Protein AF-A0A353DJT5-F1 (afdb_monomer)

Secondary structure (DSSP, 8-state):
------PPPP-SS-SS--HHHHHHHT--TTS--TT--SS-SS--HHHHHHHT--TT-TT-S--EEEEEEETTEEEEEEE--TT-EEEEEEESSSS--EEEEEEEEE-SSSEEEEEEEPPSS--EEEEEE--

pLDDT: mean 92.94, std 9.86, range [50.09, 98.31]

Solvent-accessible surface area (backbone atoms only — not comparable to full-atom values): 7870 Å² total; per-residue (Å²): 134,86,78,82,71,79,74,74,84,57,44,78,58,70,58,81,44,42,41,67,53,28,62,74,68,70,52,62,74,60,55,79,52,37,84,41,48,82,46,69,66,84,54,28,40,39,60,27,52,68,60,65,39,39,64,76,38,65,81,46,53,84,44,79,74,47,77,48,79,56,98,64,29,32,38,42,30,28,42,46,45,62,78,42,38,38,31,39,30,38,20,76,74,88,73,63,71,43,76,44,88,92,44,64,48,70,34,84,45,58,60,53,71,50,78,44,74,53,69,96,60,81,70,47,78,48,78,44,64,48,132

Mean predicted aligned error: 4.95 Å

Radius of gyration: 17.28 Å; Cα contacts (8 Å, |Δi|>4): 231; chains: 1; bounding box: 44×49×40 Å

Foldseek 3Di:
DDPPPVPDADQQQPLQAGPVLCVVQVHDGNDNQQQDQQCPLPHGPNRCSQQSFHSNDSLGDWDFPDWDADPQKIKTKIFHDAQWKKFKWKDQPVPDIDTDPPGMDHDHDGMDIDIDGHDPHDMDMDMGTDD

Structure (mmCIF, N/CA/C/O backbone):
data_AF-A0A353DJT5-F1
#
_entry.id   AF-A0A353DJT5-F1
#
loop_
_atom_site.group_PDB
_atom_site.id
_atom_site.type_symbol
_atom_site.label_atom_id
_atom_site.label_alt_id
_atom_site.label_comp_id
_atom_site.label_asym_id
_atom_site.label_entity_id
_atom_site.label_seq_id
_atom_site.pdbx_PDB_ins_code
_atom_site.Cartn_x
_atom_site.Cartn_y
_atom_site.Cartn_z
_atom_site.occupancy
_atom_site.B_iso_or_equiv
_atom_site.auth_seq_id
_atom_site.auth_comp_id
_atom_site.auth_asym_id
_atom_site.auth_atom_id
_atom_site.pdbx_PDB_model_num
ATOM 1 N N . VAL A 1 1 ? 17.229 -37.211 -7.345 1.00 50.94 1 VAL A N 1
ATOM 2 C CA . VAL A 1 1 ? 16.491 -36.253 -6.497 1.00 50.94 1 VAL A CA 1
ATOM 3 C C . VAL A 1 1 ? 16.573 -34.923 -7.215 1.00 50.94 1 VAL A C 1
ATOM 5 O O . VAL A 1 1 ? 17.669 -34.398 -7.318 1.00 50.94 1 VAL A O 1
ATOM 8 N N . VAL A 1 2 ? 15.489 -34.471 -7.848 1.00 50.09 2 VAL A N 1
ATOM 9 C CA . VAL A 1 2 ? 15.441 -33.122 -8.429 1.00 50.09 2 VAL A CA 1
ATOM 10 C C . VAL A 1 2 ? 15.030 -32.217 -7.282 1.00 50.09 2 VAL A C 1
ATOM 12 O O . VAL A 1 2 ? 13.895 -32.298 -6.820 1.00 50.09 2 VAL A O 1
ATOM 15 N N . VAL A 1 3 ? 15.983 -31.464 -6.746 1.00 53.44 3 VAL A N 1
ATOM 16 C CA . VAL A 1 3 ? 15.672 -30.381 -5.818 1.00 53.44 3 VAL A CA 1
ATOM 17 C C . VAL A 1 3 ? 15.137 -29.261 -6.702 1.00 53.44 3 VAL A C 1
ATOM 19 O O . VAL A 1 3 ? 15.867 -28.737 -7.538 1.00 53.44 3 VAL A O 1
ATOM 22 N N . LEU A 1 4 ? 13.839 -28.978 -6.609 1.00 54.28 4 LEU A N 1
ATOM 23 C CA . LEU A 1 4 ? 13.279 -27.743 -7.147 1.00 54.28 4 LEU A CA 1
ATOM 24 C C . LEU A 1 4 ? 13.705 -26.642 -6.178 1.00 54.28 4 LEU A C 1
ATOM 26 O O . LEU A 1 4 ? 12.968 -26.295 -5.259 1.00 54.28 4 LEU A O 1
ATOM 30 N N . GLU A 1 5 ? 14.943 -26.179 -6.315 1.00 53.78 5 GLU A N 1
ATOM 31 C CA . GLU A 1 5 ? 15.338 -24.916 -5.711 1.00 53.78 5 GLU A CA 1
ATOM 32 C C . GLU A 1 5 ? 14.541 -23.856 -6.469 1.00 53.78 5 GLU A C 1
ATOM 34 O O . GLU A 1 5 ? 14.709 -23.675 -7.673 1.00 53.78 5 GLU A O 1
ATOM 39 N N . SER A 1 6 ? 13.555 -23.263 -5.798 1.00 61.28 6 SER A N 1
ATOM 40 C CA . SER A 1 6 ? 12.919 -22.047 -6.287 1.00 61.28 6 SER A CA 1
ATOM 41 C C . SER A 1 6 ? 14.030 -21.012 -6.388 1.00 61.28 6 SER A C 1
ATOM 43 O O . SER A 1 6 ? 14.441 -20.485 -5.357 1.00 61.28 6 SER A O 1
ATOM 45 N N . GLU A 1 7 ? 14.553 -20.779 -7.593 1.00 69.94 7 GLU A N 1
ATOM 46 C CA . GLU A 1 7 ? 15.463 -19.666 -7.866 1.00 69.94 7 GLU A CA 1
ATOM 47 C C . GLU A 1 7 ? 14.861 -18.414 -7.218 1.00 69.94 7 GLU A C 1
ATOM 49 O O . GLU A 1 7 ? 13.656 -18.157 -7.363 1.00 69.94 7 GLU A O 1
ATOM 54 N N . ALA A 1 8 ? 15.660 -17.691 -6.433 1.00 73.88 8 ALA A N 1
ATOM 55 C CA . ALA A 1 8 ? 15.202 -16.430 -5.876 1.00 73.88 8 ALA A 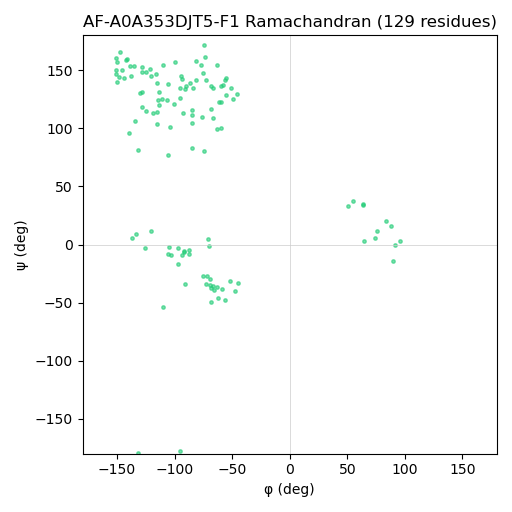CA 1
ATOM 56 C C . ALA A 1 8 ? 14.763 -15.522 -7.040 1.00 73.88 8 ALA A C 1
ATOM 58 O O . ALA A 1 8 ? 15.397 -15.554 -8.101 1.00 73.88 8 ALA A O 1
ATOM 59 N N . PRO A 1 9 ? 13.675 -14.748 -6.890 1.00 85.69 9 PRO A N 1
ATOM 60 C CA . PRO A 1 9 ? 13.304 -13.771 -7.901 1.00 85.69 9 PRO A CA 1
ATOM 61 C C . PRO A 1 9 ? 14.506 -12.881 -8.238 1.00 85.69 9 PRO A C 1
ATOM 63 O O . PRO A 1 9 ? 15.230 -12.464 -7.337 1.00 85.69 9 PRO A O 1
ATOM 66 N N . ALA A 1 10 ? 14.738 -12.649 -9.529 1.00 94.62 10 ALA A N 1
ATOM 67 C CA . ALA A 1 10 ? 15.878 -11.862 -9.984 1.00 94.62 10 ALA A CA 1
ATOM 68 C C . ALA A 1 10 ? 15.717 -10.384 -9.596 1.00 94.62 10 ALA A C 1
ATOM 70 O O . ALA A 1 10 ? 14.633 -9.822 -9.760 1.00 94.62 10 ALA A O 1
ATOM 71 N N . ASP A 1 11 ? 16.814 -9.814 -9.114 1.00 96.25 11 ASP A N 1
ATOM 72 C CA . ASP A 1 11 ? 17.038 -8.406 -8.782 1.00 96.25 11 ASP A CA 1
ATOM 73 C C . ASP A 1 11 ? 18.466 -8.099 -9.275 1.00 96.25 11 ASP A C 1
ATOM 75 O O . ASP A 1 11 ? 19.461 -8.531 -8.684 1.00 96.25 11 ASP A O 1
ATOM 79 N N . SER A 1 12 ? 18.565 -7.539 -10.481 1.00 96.50 12 SER A N 1
ATOM 80 C CA . SER A 1 12 ? 19.814 -7.476 -11.248 1.00 96.50 12 SER A CA 1
ATOM 81 C C . SER A 1 12 ? 20.803 -6.426 -10.737 1.00 96.50 12 SER A C 1
ATOM 83 O O . SER A 1 12 ? 22.014 -6.591 -10.924 1.00 96.50 12 SER A O 1
ATOM 85 N N . ASP A 1 13 ? 20.322 -5.359 -10.107 1.00 96.25 13 ASP A N 1
ATOM 86 C CA . ASP A 1 13 ? 21.128 -4.281 -9.521 1.00 96.25 13 ASP A CA 1
ATOM 87 C C . ASP A 1 13 ? 21.182 -4.325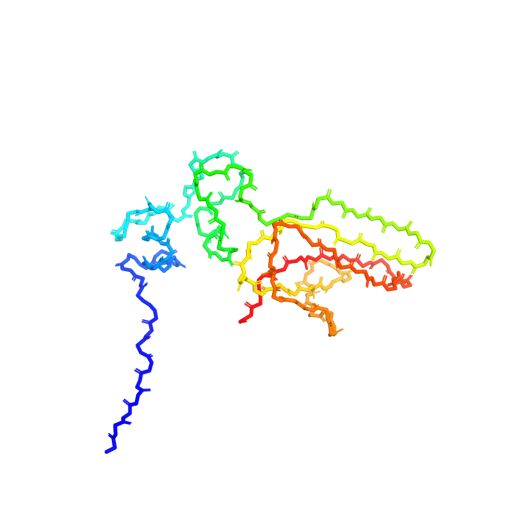 -7.988 1.00 96.25 13 ASP A C 1
ATOM 89 O O . ASP A 1 13 ? 22.072 -3.699 -7.407 1.00 96.25 13 ASP A O 1
ATOM 93 N N . ASN A 1 14 ? 20.390 -5.184 -7.342 1.00 96.38 14 ASN A N 1
ATOM 94 C CA . ASN A 1 14 ? 20.283 -5.330 -5.889 1.00 96.38 14 ASN A CA 1
ATOM 95 C C . ASN A 1 14 ? 19.739 -4.072 -5.205 1.00 96.38 14 ASN A C 1
ATOM 97 O O . ASN A 1 14 ? 20.169 -3.744 -4.091 1.00 96.38 14 ASN A O 1
ATOM 101 N N . ASP A 1 15 ? 18.822 -3.363 -5.864 1.00 95.94 15 ASP A N 1
ATOM 102 C CA . ASP A 1 15 ? 18.174 -2.174 -5.310 1.00 95.94 15 ASP A CA 1
ATOM 103 C C . ASP A 1 15 ? 16.911 -2.498 -4.481 1.00 95.94 15 ASP A C 1
ATOM 105 O O . ASP A 1 15 ? 16.345 -1.634 -3.800 1.00 95.94 15 ASP A O 1
ATOM 109 N N . GLY A 1 16 ? 16.522 -3.778 -4.450 1.00 94.75 16 GLY A N 1
ATOM 110 C CA . GLY A 1 16 ? 15.371 -4.285 -3.714 1.00 94.75 16 GLY A CA 1
ATOM 111 C C . GLY A 1 16 ? 14.077 -4.320 -4.526 1.00 94.75 16 GLY A C 1
ATOM 112 O O . GLY A 1 16 ? 13.052 -4.760 -3.988 1.00 94.75 16 GLY A O 1
ATOM 113 N N . MET A 1 17 ? 14.103 -3.897 -5.790 1.00 96.44 17 MET A N 1
ATOM 114 C CA . MET A 1 17 ? 13.043 -4.123 -6.762 1.00 96.44 17 MET A CA 1
ATOM 115 C C . MET A 1 17 ? 13.329 -5.388 -7.571 1.00 96.44 17 MET A C 1
ATOM 117 O O . MET A 1 17 ? 14.454 -5.718 -7.917 1.00 96.44 17 MET A O 1
ATOM 121 N N . LEU A 1 18 ? 12.281 -6.145 -7.891 1.00 96.19 18 LEU A N 1
ATOM 122 C CA . LEU A 1 18 ? 12.443 -7.329 -8.732 1.00 96.19 18 LEU A CA 1
ATOM 123 C C . LEU A 1 18 ? 12.498 -6.930 -10.205 1.00 96.19 18 LEU A C 1
ATOM 125 O O . LEU A 1 18 ? 11.619 -6.192 -10.658 1.00 96.19 18 LEU A O 1
ATOM 129 N N . ASP A 1 19 ? 13.350 -7.584 -10.999 1.00 97.00 19 ASP A N 1
ATOM 130 C CA . ASP A 1 19 ? 13.400 -7.403 -12.458 1.00 97.00 19 ASP A CA 1
ATOM 131 C C . ASP A 1 19 ? 12.011 -7.559 -13.111 1.00 97.00 19 ASP A C 1
ATOM 133 O O . ASP A 1 19 ? 11.711 -7.021 -14.180 1.00 97.00 19 ASP A O 1
ATOM 137 N N . SER A 1 20 ? 11.153 -8.405 -12.523 1.00 95.62 20 SER A N 1
ATOM 138 C CA . SER A 1 20 ? 9.785 -8.611 -12.997 1.00 95.62 20 SER A CA 1
ATOM 139 C C . SER A 1 20 ? 8.893 -7.392 -12.799 1.00 95.62 20 SER A C 1
ATOM 141 O O . SER A 1 20 ? 8.048 -7.145 -13.655 1.00 95.62 20 SER A O 1
ATOM 143 N N . TYR A 1 21 ? 9.059 -6.670 -11.690 1.00 96.19 21 TYR A N 1
ATOM 144 C CA . TYR A 1 21 ? 8.357 -5.416 -11.438 1.00 96.19 21 TYR A CA 1
ATOM 145 C C . TYR A 1 21 ? 8.855 -4.350 -12.411 1.00 96.19 21 TYR A C 1
ATOM 147 O O . TYR A 1 21 ? 8.052 -3.783 -13.149 1.00 96.19 21 TYR A O 1
ATOM 155 N N . GLU A 1 22 ? 10.174 -4.189 -12.524 1.00 98.00 22 GLU A N 1
ATOM 156 C CA . GLU A 1 22 ? 10.770 -3.207 -13.427 1.00 98.00 22 GLU A CA 1
ATOM 157 C C . GLU A 1 22 ? 10.303 -3.404 -14.875 1.00 98.00 22 GLU A C 1
ATOM 159 O O . GLU A 1 22 ? 9.811 -2.475 -15.516 1.00 98.00 22 GLU A O 1
ATOM 164 N N . ARG A 1 23 ? 10.334 -4.648 -15.375 1.00 97.06 23 ARG A N 1
ATOM 165 C CA . ARG A 1 23 ? 9.822 -4.986 -16.715 1.00 97.06 23 ARG A CA 1
ATOM 166 C C . ARG A 1 23 ? 8.323 -4.752 -16.871 1.00 97.06 23 ARG A C 1
ATOM 168 O O . ARG A 1 23 ? 7.891 -4.390 -17.964 1.00 97.06 23 ARG A O 1
ATOM 175 N N . ALA A 1 24 ? 7.530 -5.017 -15.834 1.00 96.06 24 ALA A N 1
ATOM 176 C CA . ALA A 1 24 ? 6.080 -4.844 -15.887 1.00 96.06 24 ALA A CA 1
ATOM 177 C C . ALA A 1 24 ? 5.682 -3.363 -15.953 1.00 96.06 24 ALA A C 1
ATOM 179 O O . ALA A 1 24 ? 4.723 -3.026 -16.646 1.00 96.06 24 ALA A O 1
ATOM 180 N N . PHE A 1 25 ? 6.440 -2.499 -15.277 1.00 96.81 25 PHE A N 1
ATOM 181 C CA . PHE A 1 25 ? 6.139 -1.076 -15.140 1.00 96.81 25 PHE A CA 1
ATOM 182 C C . PHE A 1 25 ? 7.006 -0.154 -16.006 1.00 96.81 25 PHE A C 1
ATOM 184 O O . PHE A 1 25 ? 6.752 1.046 -16.070 1.00 96.81 25 PHE A O 1
ATOM 191 N N . GLY A 1 26 ? 7.964 -0.709 -16.752 1.00 96.38 26 GLY A N 1
ATOM 192 C CA . GLY A 1 26 ? 8.775 0.032 -17.718 1.00 96.38 26 GLY A CA 1
ATOM 193 C C . GLY A 1 26 ? 9.986 0.751 -17.118 1.00 96.38 26 GLY A C 1
ATOM 194 O O . GLY A 1 26 ? 10.500 1.668 -17.759 1.00 96.38 26 GLY A O 1
ATOM 195 N N . LEU A 1 27 ? 10.437 0.338 -15.930 1.00 97.25 27 LEU A N 1
ATOM 196 C CA . LEU A 1 27 ? 11.742 0.716 -15.377 1.00 97.25 27 LEU A CA 1
ATOM 197 C C . LEU A 1 27 ? 12.870 -0.050 -16.093 1.00 97.25 27 LEU A C 1
ATOM 199 O O . LEU A 1 27 ? 12.624 -0.932 -16.928 1.00 97.25 27 LEU A O 1
ATOM 203 N N . ILE A 1 28 ? 14.119 0.325 -15.817 1.00 96.31 28 ILE A N 1
ATOM 204 C CA . ILE A 1 28 ? 15.290 -0.212 -16.514 1.00 96.31 28 ILE A CA 1
ATOM 205 C C . ILE A 1 28 ? 16.014 -1.219 -15.622 1.00 96.31 28 ILE A C 1
ATOM 207 O O . ILE A 1 28 ? 16.862 -0.826 -14.836 1.00 96.31 28 ILE A O 1
ATOM 211 N N . VAL A 1 29 ? 15.788 -2.508 -15.892 1.00 97.00 29 VAL A N 1
ATOM 212 C CA . VAL A 1 29 ? 16.489 -3.608 -15.209 1.00 97.00 29 VAL A CA 1
ATOM 213 C C . VAL A 1 29 ? 18.002 -3.400 -15.180 1.00 97.00 29 VAL A C 1
ATOM 215 O O . VAL A 1 29 ? 18.639 -3.288 -16.239 1.00 97.00 29 VAL A O 1
ATOM 218 N N . GLY A 1 30 ? 18.579 -3.446 -13.978 1.00 96.38 30 GLY A N 1
ATOM 219 C CA . GLY A 1 30 ? 20.018 -3.330 -13.749 1.00 96.38 30 GLY A CA 1
ATOM 220 C C . GLY A 1 30 ? 20.509 -1.887 -13.584 1.00 96.38 30 GLY A C 1
ATOM 221 O O . GLY A 1 30 ? 21.714 -1.639 -13.721 1.00 96.38 30 GLY A O 1
ATOM 222 N N . ILE A 1 31 ? 19.601 -0.944 -13.338 1.00 97.56 31 ILE A N 1
ATOM 223 C CA . ILE A 1 31 ? 19.882 0.431 -12.943 1.00 97.56 31 ILE A CA 1
ATOM 224 C C . ILE A 1 31 ? 19.137 0.711 -11.637 1.00 97.56 31 ILE A C 1
ATOM 226 O O . ILE A 1 31 ? 17.922 0.840 -11.650 1.00 97.56 31 ILE A O 1
ATOM 230 N N . ASP A 1 32 ? 19.891 0.950 -10.560 1.00 97.81 32 ASP A N 1
ATOM 231 C CA . ASP A 1 32 ? 19.321 1.396 -9.284 1.00 97.81 32 ASP A CA 1
ATOM 232 C C . ASP A 1 32 ? 18.657 2.773 -9.447 1.00 97.81 32 ASP A C 1
ATOM 234 O O . ASP A 1 32 ? 19.317 3.824 -9.469 1.00 97.81 32 ASP A O 1
ATOM 238 N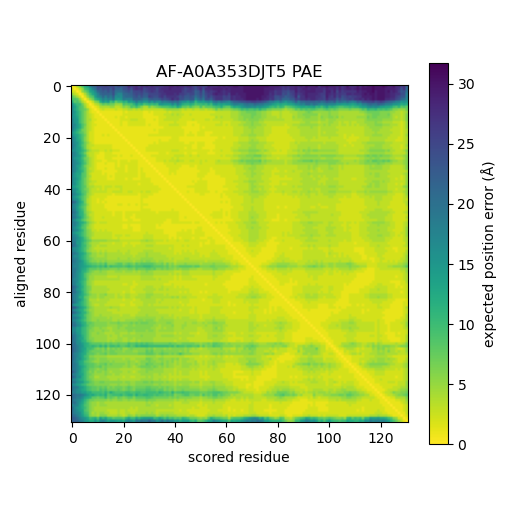 N . ASP A 1 33 ? 17.336 2.739 -9.592 1.00 97.31 33 ASP A N 1
ATOM 239 C CA . ASP A 1 33 ? 16.445 3.891 -9.588 1.00 97.31 33 ASP A CA 1
ATOM 240 C C . ASP A 1 33 ? 15.395 3.813 -8.462 1.00 97.31 33 ASP A C 1
ATOM 242 O O . ASP A 1 33 ? 14.511 4.667 -8.371 1.00 97.31 33 ASP A O 1
ATOM 246 N N . SER A 1 34 ? 15.575 2.872 -7.527 1.00 98.06 34 SER A N 1
ATOM 247 C CA . SER A 1 34 ? 14.745 2.596 -6.344 1.00 98.06 34 SER A CA 1
ATOM 248 C C . SER A 1 34 ? 14.314 3.831 -5.533 1.00 98.06 34 SER A C 1
ATOM 250 O O . SER A 1 34 ? 13.222 3.862 -4.946 1.00 98.06 34 SER A O 1
ATOM 252 N N . ALA A 1 35 ? 15.171 4.856 -5.482 1.00 98.25 35 ALA A N 1
ATOM 253 C CA . ALA A 1 35 ? 14.972 6.092 -4.728 1.00 98.25 35 ALA A CA 1
ATOM 254 C C . ALA A 1 35 ? 14.306 7.227 -5.528 1.00 98.25 35 ALA A C 1
ATOM 256 O O . ALA A 1 35 ? 14.047 8.292 -4.958 1.00 98.25 35 ALA A O 1
ATOM 257 N N . LEU A 1 36 ? 14.074 7.049 -6.831 1.00 98.31 36 LEU A N 1
ATOM 258 C CA . LEU A 1 36 ? 13.392 8.039 -7.661 1.00 98.31 36 LEU A CA 1
ATOM 259 C C . LEU A 1 36 ? 11.879 8.009 -7.424 1.00 98.31 36 LEU A C 1
ATOM 261 O O . LEU A 1 36 ? 11.330 6.991 -7.024 1.00 98.31 36 LEU A O 1
ATOM 265 N N . ASP A 1 37 ? 11.242 9.147 -7.691 1.00 98.31 37 ASP A N 1
ATOM 266 C CA . ASP A 1 37 ? 9.788 9.366 -7.697 1.00 98.31 37 ASP A CA 1
ATOM 267 C C . ASP A 1 37 ? 9.459 10.109 -9.013 1.00 98.31 37 ASP A C 1
ATOM 269 O O . ASP A 1 37 ? 9.489 11.350 -9.061 1.00 98.31 37 ASP A O 1
ATOM 273 N N . PRO A 1 38 ? 9.337 9.384 -10.145 1.00 98.19 38 PRO A N 1
ATOM 274 C CA . PRO A 1 38 ? 9.199 10.001 -11.462 1.00 98.19 38 PRO A CA 1
ATOM 275 C C . PRO A 1 38 ? 7.862 10.722 -11.673 1.00 98.19 38 PRO A C 1
ATOM 277 O O . PRO A 1 38 ? 7.815 11.688 -12.443 1.00 98.19 38 PRO A O 1
ATOM 280 N N . ASP A 1 39 ? 6.791 10.272 -11.018 1.00 98.31 39 ASP A N 1
ATOM 281 C CA . ASP A 1 39 ? 5.446 10.836 -11.153 1.00 98.31 39 ASP A CA 1
ATOM 282 C C . ASP A 1 39 ? 5.058 11.841 -10.055 1.00 98.31 39 ASP A C 1
ATOM 284 O O . ASP A 1 39 ? 4.037 12.529 -10.182 1.00 98.31 39 ASP A O 1
ATOM 288 N N . GLN A 1 40 ? 5.941 12.038 -9.073 1.00 97.88 40 GLN A N 1
ATOM 289 C CA . GLN A 1 40 ? 5.862 13.039 -8.010 1.00 97.88 40 GLN A CA 1
ATOM 290 C C . GLN A 1 40 ? 4.660 12.839 -7.089 1.00 97.88 40 GLN A C 1
ATOM 292 O O . GLN A 1 40 ? 4.062 13.810 -6.601 1.00 97.88 40 GLN A O 1
ATOM 297 N N . ASP A 1 41 ? 4.282 11.586 -6.859 1.00 96.88 41 ASP A N 1
ATOM 298 C CA . ASP A 1 41 ? 3.157 11.236 -6.006 1.00 96.88 41 ASP A CA 1
ATOM 299 C C . ASP A 1 41 ? 3.540 11.091 -4.519 1.00 96.88 41 ASP A C 1
ATOM 301 O O . ASP A 1 41 ? 2.647 11.041 -3.656 1.00 96.88 41 ASP A O 1
ATOM 305 N N . GLY A 1 42 ? 4.848 11.129 -4.230 1.00 96.19 42 GLY A N 1
ATOM 306 C CA . GLY A 1 42 ? 5.448 11.016 -2.907 1.00 96.19 42 GLY A CA 1
ATOM 307 C C . GLY A 1 42 ? 5.906 9.605 -2.530 1.00 96.19 42 GLY A C 1
ATOM 308 O O . GLY A 1 42 ? 6.368 9.431 -1.396 1.00 96.19 42 GLY A O 1
ATOM 309 N N . HIS A 1 43 ? 5.781 8.624 -3.424 1.00 96.94 43 HIS A N 1
ATOM 310 C CA . HIS A 1 43 ? 6.314 7.276 -3.277 1.00 96.94 43 HIS A CA 1
ATOM 311 C C . HIS A 1 43 ? 7.539 7.077 -4.170 1.00 96.94 43 HIS A C 1
ATOM 313 O O . HIS A 1 43 ? 7.581 7.527 -5.306 1.00 96.94 43 HIS A O 1
ATOM 319 N N . SER A 1 44 ? 8.566 6.409 -3.643 1.00 98.00 44 SER A N 1
ATOM 320 C CA . SER A 1 44 ? 9.700 6.009 -4.479 1.00 98.00 44 SER A CA 1
ATOM 321 C C . SER A 1 44 ? 9.393 4.725 -5.250 1.00 98.00 44 SER A C 1
ATOM 323 O O . SER A 1 44 ? 8.616 3.899 -4.759 1.00 98.00 44 SER A O 1
ATOM 325 N N . ASN A 1 45 ? 10.100 4.485 -6.359 1.00 98.19 45 ASN A N 1
ATOM 326 C CA . ASN A 1 45 ? 9.993 3.256 -7.156 1.00 98.19 45 ASN A CA 1
ATOM 327 C C . ASN A 1 45 ? 10.037 1.987 -6.279 1.00 98.19 45 ASN A C 1
ATOM 329 O O . ASN A 1 45 ? 9.251 1.057 -6.469 1.00 98.19 45 ASN A O 1
ATOM 333 N N . LEU A 1 46 ? 10.899 1.968 -5.252 1.00 97.50 46 LEU A N 1
ATOM 334 C CA . LEU A 1 46 ? 10.985 0.867 -4.289 1.00 97.50 46 LEU A CA 1
ATOM 335 C C . LEU A 1 46 ? 9.698 0.668 -3.480 1.00 97.50 46 LEU A C 1
ATOM 337 O O . LEU A 1 46 ? 9.238 -0.461 -3.314 1.00 97.50 46 LEU A O 1
ATOM 341 N N . GLN A 1 47 ? 9.109 1.746 -2.964 1.00 96.44 47 GLN A N 1
ATOM 342 C CA . GLN A 1 47 ? 7.868 1.668 -2.190 1.00 96.44 47 GLN A CA 1
ATOM 343 C C . GLN A 1 47 ? 6.704 1.202 -3.061 1.00 96.44 47 GLN A C 1
ATOM 345 O O . GLN A 1 47 ? 5.878 0.400 -2.618 1.00 96.44 47 GLN A O 1
ATOM 350 N N . GLU A 1 48 ? 6.666 1.670 -4.302 1.00 97.38 48 GLU A N 1
ATOM 351 C CA . GLU A 1 48 ? 5.687 1.239 -5.286 1.00 97.38 48 GLU A CA 1
ATOM 352 C C . GLU A 1 48 ? 5.868 -0.228 -5.676 1.00 97.38 48 GLU A C 1
ATOM 354 O O . GLU A 1 48 ? 4.878 -0.953 -5.791 1.00 97.38 48 GLU A O 1
ATOM 359 N N . SER A 1 49 ? 7.112 -0.717 -5.751 1.00 96.38 49 SER A N 1
ATOM 360 C CA . SER A 1 49 ? 7.403 -2.132 -6.015 1.00 96.38 49 SER A CA 1
ATOM 361 C C . SER A 1 49 ? 6.793 -3.063 -4.966 1.00 96.38 49 SER A C 1
ATOM 363 O O . SER A 1 49 ? 6.232 -4.108 -5.303 1.00 96.38 49 SER A O 1
ATOM 365 N N . TRP A 1 50 ? 6.797 -2.651 -3.694 1.00 94.12 50 TRP A N 1
ATOM 366 C CA . TRP A 1 50 ? 6.182 -3.409 -2.601 1.00 94.12 50 TRP A CA 1
ATOM 367 C C . TRP A 1 50 ? 4.652 -3.385 -2.644 1.00 94.12 50 TRP A C 1
ATOM 369 O O . TRP A 1 50 ? 4.005 -4.305 -2.134 1.00 94.12 50 TRP A O 1
ATOM 379 N N . ALA A 1 51 ? 4.071 -2.336 -3.229 1.00 94.38 51 ALA A N 1
ATOM 380 C CA . ALA A 1 51 ? 2.631 -2.170 -3.401 1.00 94.38 51 ALA A CA 1
ATOM 381 C C . ALA A 1 51 ? 2.112 -2.683 -4.759 1.00 94.38 51 ALA A C 1
ATOM 383 O O . ALA A 1 51 ? 0.896 -2.780 -4.945 1.00 94.38 51 ALA A O 1
ATOM 384 N N . TYR A 1 52 ? 3.027 -3.028 -5.673 1.00 95.31 52 TYR A N 1
ATOM 385 C CA . TYR A 1 52 ? 2.777 -3.320 -7.084 1.00 95.31 52 TYR A CA 1
ATOM 386 C C . TYR A 1 52 ? 2.035 -2.182 -7.805 1.00 95.31 52 TY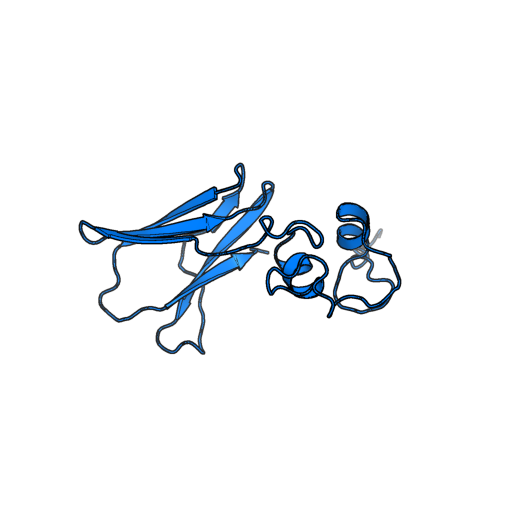R A C 1
ATOM 388 O O . TYR A 1 52 ? 1.136 -2.422 -8.615 1.00 95.31 52 TYR A O 1
ATOM 396 N N . THR A 1 53 ? 2.376 -0.942 -7.453 1.00 96.75 53 THR A N 1
ATOM 397 C CA . THR A 1 53 ? 1.814 0.277 -8.044 1.00 96.75 53 THR A CA 1
ATOM 398 C C . THR A 1 53 ? 2.705 0.807 -9.172 1.00 96.75 53 THR A C 1
ATOM 400 O O . THR A 1 53 ? 3.620 0.108 -9.590 1.00 96.75 53 THR A O 1
ATOM 403 N N . GLY A 1 54 ? 2.352 1.941 -9.786 1.00 96.88 54 GLY A N 1
ATOM 404 C CA . GLY A 1 54 ? 2.900 2.320 -11.088 1.00 96.88 54 GLY A CA 1
ATOM 405 C C . GLY A 1 54 ? 3.758 3.583 -11.033 1.00 96.88 54 GLY A C 1
ATOM 406 O O . GLY A 1 54 ? 3.146 4.640 -10.964 1.00 96.88 54 GLY A O 1
ATOM 407 N N . PRO A 1 55 ? 5.083 3.509 -11.283 1.00 97.88 55 PRO A N 1
ATOM 408 C CA . PRO A 1 55 ? 6.065 4.583 -11.043 1.00 97.88 55 PRO A CA 1
ATOM 409 C C . PRO A 1 55 ? 5.973 5.790 -11.978 1.00 97.88 55 PRO A C 1
ATOM 411 O O . PRO A 1 55 ? 6.826 6.677 -11.993 1.00 97.88 55 PRO A O 1
ATOM 414 N N . PHE A 1 56 ? 4.959 5.798 -12.837 1.00 98.00 56 PHE A N 1
ATOM 415 C CA . PHE A 1 56 ? 4.723 6.817 -13.849 1.00 98.00 56 PHE A CA 1
ATOM 416 C C . PHE A 1 56 ? 3.253 7.280 -13.866 1.00 98.00 56 PHE A C 1
ATOM 418 O O . PHE A 1 56 ? 2.848 7.970 -14.807 1.00 98.00 56 PHE A O 1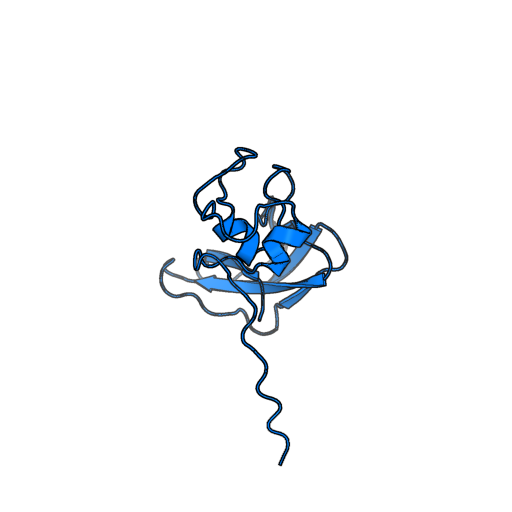
ATOM 425 N N . ASP A 1 57 ? 2.436 6.879 -12.884 1.00 97.38 57 ASP A N 1
ATOM 426 C CA . ASP A 1 57 ? 1.034 7.285 -12.747 1.00 97.38 57 ASP A CA 1
ATOM 427 C C . ASP A 1 57 ? 0.719 7.674 -11.293 1.00 97.38 57 ASP A C 1
ATOM 429 O O . ASP A 1 57 ? 0.447 6.794 -10.475 1.00 97.38 57 ASP A O 1
ATOM 433 N N . PRO A 1 58 ? 0.553 8.977 -10.989 1.00 96.38 58 PRO A N 1
ATOM 434 C CA . PRO A 1 58 ? 0.393 9.457 -9.614 1.00 96.38 58 PRO A CA 1
ATOM 435 C C . PRO A 1 58 ? -0.951 9.073 -8.963 1.00 96.38 58 PRO A C 1
ATOM 437 O O . PRO A 1 58 ? -1.254 9.450 -7.821 1.00 96.38 58 PRO A O 1
ATOM 440 N N . ASN A 1 59 ? -1.830 8.387 -9.704 1.00 94.62 59 ASN A N 1
ATOM 441 C CA . ASN A 1 59 ? -3.060 7.794 -9.181 1.00 94.62 59 ASN A CA 1
ATOM 442 C C . ASN A 1 59 ? -2.904 6.305 -8.848 1.00 94.62 59 ASN A C 1
ATOM 444 O O . ASN A 1 59 ? -3.737 5.758 -8.119 1.00 94.62 59 ASN A O 1
ATOM 448 N N . SER A 1 60 ? -1.859 5.658 -9.358 1.00 95.25 60 SER A N 1
ATOM 449 C CA . SER A 1 60 ? -1.493 4.284 -9.053 1.00 95.25 60 SER A CA 1
ATOM 450 C C . SER A 1 60 ? -0.662 4.276 -7.776 1.00 95.25 60 SER A C 1
ATOM 452 O O . SER A 1 60 ? 0.556 4.265 -7.818 1.00 95.25 60 SER A O 1
ATOM 454 N N . ARG A 1 61 ? -1.328 4.295 -6.618 1.00 94.38 61 ARG A N 1
ATOM 455 C CA . ARG A 1 61 ? -0.668 4.254 -5.302 1.00 94.38 61 ARG A CA 1
ATOM 456 C C . ARG A 1 61 ? -1.538 3.597 -4.256 1.00 94.38 61 ARG A C 1
ATOM 458 O O . ARG A 1 61 ? -2.760 3.714 -4.327 1.00 94.38 61 ARG A O 1
ATOM 465 N N . LEU A 1 62 ? -0.938 2.953 -3.257 1.00 95.44 62 LEU A N 1
ATOM 466 C CA . LEU A 1 62 ? -1.661 2.373 -2.124 1.00 95.44 62 LEU A CA 1
ATOM 467 C C . LEU A 1 62 ? -1.903 3.438 -1.052 1.00 95.44 62 LEU A C 1
ATOM 469 O O . LEU A 1 62 ? -0.977 3.878 -0.373 1.00 95.44 62 LEU A O 1
ATOM 473 N N . ARG A 1 63 ? -3.162 3.833 -0.856 1.00 95.06 63 ARG A N 1
ATOM 474 C CA . ARG A 1 63 ? -3.522 4.867 0.114 1.00 95.06 63 ARG A CA 1
ATOM 475 C C . ARG A 1 63 ? -4.919 4.647 0.681 1.00 95.06 63 ARG A C 1
ATOM 477 O O . ARG A 1 63 ? -5.856 4.374 -0.061 1.00 95.06 63 ARG A O 1
ATOM 484 N N . ILE A 1 64 ? -5.066 4.879 1.987 1.00 95.94 64 ILE A N 1
ATOM 485 C CA . ILE A 1 64 ? -6.379 5.056 2.622 1.00 95.94 64 ILE A CA 1
ATOM 486 C C . ILE A 1 64 ? -6.977 6.380 2.131 1.00 95.94 64 ILE A C 1
ATOM 488 O O . ILE A 1 64 ? -6.411 7.456 2.352 1.00 95.94 64 ILE A O 1
ATOM 492 N N . THR A 1 65 ? -8.100 6.292 1.428 1.00 96.75 65 THR A N 1
ATOM 493 C CA . THR A 1 65 ? -8.795 7.424 0.811 1.00 96.75 65 THR A CA 1
ATOM 494 C C . THR A 1 65 ? -9.840 8.030 1.730 1.00 96.75 65 THR A C 1
ATOM 496 O O . THR A 1 65 ? -10.018 9.246 1.709 1.00 96.75 65 THR A O 1
ATOM 499 N N . GLU A 1 66 ? -10.493 7.212 2.554 1.00 97.44 66 GLU A N 1
ATOM 500 C CA . GLU A 1 66 ? -11.526 7.663 3.483 1.00 97.44 66 GLU A CA 1
ATOM 501 C C . GLU A 1 66 ? -11.576 6.764 4.724 1.00 97.44 66 GLU A C 1
ATOM 503 O O . GLU A 1 66 ? -11.298 5.566 4.659 1.00 97.44 66 GLU A O 1
ATOM 508 N N . ILE A 1 67 ? -11.896 7.370 5.870 1.00 95.38 67 ILE A N 1
ATOM 509 C CA . ILE A 1 67 ? -12.213 6.654 7.106 1.00 95.38 67 ILE A CA 1
ATOM 510 C C . ILE A 1 67 ? -13.543 7.189 7.614 1.00 95.38 67 ILE A C 1
ATOM 512 O O . ILE A 1 67 ? -13.643 8.367 7.970 1.00 95.38 67 ILE A O 1
ATOM 516 N N . THR A 1 68 ? -14.551 6.330 7.698 1.00 96.50 68 THR A N 1
ATOM 517 C CA . THR A 1 68 ? -15.865 6.693 8.230 1.00 96.50 68 THR A CA 1
ATOM 518 C C . THR A 1 68 ? -16.137 5.919 9.510 1.00 96.50 68 THR A C 1
ATOM 520 O O . THR A 1 68 ? -15.840 4.734 9.615 1.00 96.50 68 THR A O 1
ATOM 523 N N . ILE A 1 69 ? -16.713 6.588 10.511 1.00 95.38 69 ILE A N 1
ATOM 524 C CA . ILE A 1 69 ? -17.164 5.939 11.744 1.00 95.38 69 ILE A CA 1
ATOM 525 C C . ILE A 1 69 ? -18.667 6.141 11.862 1.00 95.38 69 ILE A C 1
ATOM 527 O O . ILE A 1 69 ? -19.135 7.265 12.050 1.00 95.38 69 ILE A O 1
ATOM 531 N N . SER A 1 70 ? -19.432 5.057 11.770 1.00 96.00 70 SER A N 1
ATOM 532 C CA . SER A 1 70 ? -20.892 5.109 11.854 1.00 96.00 70 SER A CA 1
ATOM 533 C C . SER A 1 70 ? -21.454 3.836 12.484 1.00 96.00 70 SER A C 1
ATOM 535 O O . SER A 1 70 ? -20.909 2.756 12.301 1.00 96.00 70 SER A O 1
ATOM 537 N N . ASN A 1 71 ? -22.523 3.950 13.280 1.00 94.56 71 ASN A N 1
ATOM 538 C CA . ASN A 1 71 ? -23.206 2.804 13.907 1.00 94.56 71 ASN A CA 1
ATOM 539 C C . ASN A 1 71 ? -22.284 1.815 14.658 1.00 94.56 71 ASN A C 1
ATOM 541 O O . ASN A 1 71 ? -22.553 0.619 14.700 1.00 94.56 71 ASN A O 1
ATOM 545 N N . GLY A 1 72 ? -21.196 2.310 15.261 1.00 94.44 72 GLY A N 1
ATOM 546 C CA . GLY A 1 72 ? -20.220 1.468 15.962 1.00 94.44 72 GLY A CA 1
ATOM 547 C C . GLY A 1 72 ? -19.278 0.683 15.043 1.00 94.44 72 GLY A C 1
ATOM 548 O O . GLY A 1 72 ? -18.558 -0.178 15.535 1.00 94.44 72 GLY A O 1
ATOM 549 N N . MET A 1 73 ? -19.259 0.989 13.747 1.00 95.94 73 MET A N 1
ATOM 550 C CA . MET A 1 73 ? -18.349 0.438 12.746 1.00 95.94 73 MET A CA 1
ATOM 551 C C . MET A 1 73 ? -17.350 1.500 12.284 1.00 95.94 73 MET A C 1
ATOM 553 O O . MET A 1 73 ? -17.618 2.702 12.366 1.00 95.94 73 MET A O 1
ATOM 557 N N . VAL A 1 74 ? -16.200 1.031 11.816 1.00 95.81 74 VAL A N 1
ATOM 558 C CA . VAL A 1 74 ? -15.182 1.792 11.096 1.00 95.81 74 VAL A CA 1
ATOM 559 C C . VAL A 1 74 ? -15.121 1.218 9.688 1.00 95.81 74 VAL A C 1
ATOM 561 O O . VAL A 1 74 ? -14.906 0.016 9.534 1.00 95.81 74 VAL A O 1
ATOM 564 N N . ASP A 1 75 ? -15.294 2.081 8.696 1.00 96.19 75 ASP A N 1
ATOM 565 C CA . ASP A 1 75 ? -15.097 1.778 7.285 1.00 96.19 75 ASP A CA 1
ATOM 566 C C . ASP A 1 75 ? -13.801 2.454 6.827 1.00 96.19 75 ASP A C 1
ATOM 568 O O . ASP A 1 75 ? -13.612 3.653 7.039 1.00 96.19 75 ASP A O 1
ATOM 572 N N . LEU A 1 76 ? -12.882 1.665 6.273 1.00 97.12 76 LEU A N 1
ATOM 573 C CA . LEU A 1 76 ? -11.580 2.090 5.760 1.00 97.12 76 LEU A CA 1
ATOM 574 C C . LEU A 1 76 ? -11.559 1.860 4.254 1.00 97.12 76 LEU A C 1
ATOM 576 O O . LEU A 1 76 ? -11.378 0.721 3.815 1.00 97.12 76 LEU A O 1
ATOM 580 N N . ASP A 1 77 ? -11.710 2.930 3.484 1.00 97.25 77 ASP A N 1
ATOM 581 C CA . ASP A 1 77 ? -11.630 2.885 2.028 1.00 97.25 77 ASP A CA 1
ATOM 582 C C . ASP A 1 77 ? -10.195 3.117 1.578 1.00 97.25 77 ASP A C 1
ATOM 584 O O . ASP A 1 77 ? -9.504 4.004 2.087 1.00 97.25 77 ASP A O 1
ATOM 588 N N . PHE A 1 78 ? -9.735 2.333 0.609 1.00 97.50 78 PHE A N 1
ATOM 589 C CA . PHE A 1 78 ? -8.386 2.450 0.073 1.00 97.50 78 PHE A CA 1
ATOM 590 C C . PHE A 1 78 ? -8.311 2.027 -1.391 1.00 97.50 78 PHE A C 1
ATOM 592 O O . PHE A 1 78 ? -9.150 1.285 -1.913 1.00 97.50 78 PHE A O 1
ATOM 599 N N . THR A 1 79 ? -7.288 2.534 -2.068 1.00 97.12 79 THR A N 1
ATOM 600 C CA . THR A 1 79 ? -6.924 2.132 -3.427 1.00 97.12 79 THR A CA 1
ATOM 601 C C . THR A 1 79 ? -6.237 0.770 -3.429 1.00 97.12 79 THR A C 1
ATOM 603 O O . THR A 1 79 ? -5.537 0.402 -2.490 1.00 97.12 79 THR A O 1
ATOM 606 N N . THR A 1 80 ? -6.442 0.006 -4.495 1.00 96.38 80 THR A N 1
ATOM 607 C CA . THR A 1 80 ? -5.929 -1.360 -4.643 1.00 96.38 80 THR A CA 1
ATOM 608 C C . THR A 1 80 ? -5.469 -1.617 -6.071 1.00 96.38 80 THR A C 1
ATOM 610 O O . THR A 1 80 ? -5.899 -0.947 -7.009 1.00 96.38 80 THR A O 1
ATOM 613 N N . VAL A 1 81 ? -4.616 -2.622 -6.230 1.00 95.38 81 VAL A N 1
ATOM 614 C CA . VAL A 1 81 ? -4.189 -3.171 -7.514 1.00 95.38 81 VAL A CA 1
ATOM 615 C C . VAL A 1 81 ? -4.777 -4.571 -7.636 1.00 95.38 81 VAL A C 1
ATOM 617 O O . VAL A 1 81 ? -4.612 -5.410 -6.748 1.00 95.38 81 VAL A O 1
ATOM 620 N N . ALA A 1 82 ? -5.504 -4.833 -8.723 1.00 93.31 82 ALA A N 1
ATOM 621 C CA . ALA A 1 82 ? -6.147 -6.125 -8.930 1.00 93.31 82 ALA A CA 1
ATOM 622 C C . ALA A 1 82 ? -5.111 -7.264 -8.956 1.00 93.31 82 ALA A C 1
ATOM 624 O O . ALA A 1 82 ? -4.064 -7.156 -9.587 1.00 93.31 82 ALA A O 1
ATOM 625 N N . GLY A 1 83 ? -5.418 -8.370 -8.281 1.00 92.25 83 GLY A N 1
ATOM 626 C CA . GLY A 1 83 ? -4.525 -9.516 -8.106 1.00 92.25 83 GLY A CA 1
ATOM 627 C C . GLY A 1 83 ? -3.629 -9.436 -6.869 1.00 92.25 83 GLY A C 1
ATOM 628 O O . GLY A 1 83 ? -3.099 -10.467 -6.462 1.00 92.25 83 GLY A O 1
ATOM 629 N N . ILE A 1 84 ? -3.508 -8.268 -6.230 1.00 94.31 84 ILE A N 1
ATOM 630 C CA . ILE A 1 84 ? -2.702 -8.101 -5.018 1.00 94.31 84 ILE A CA 1
ATOM 631 C C . ILE A 1 84 ? -3.518 -8.439 -3.774 1.00 94.31 84 ILE A C 1
ATOM 633 O O . ILE A 1 84 ? -4.703 -8.105 -3.657 1.00 94.31 84 ILE A O 1
ATOM 637 N N . VAL A 1 85 ? -2.872 -9.134 -2.840 1.00 95.12 85 VAL A N 1
ATOM 638 C CA . VAL A 1 85 ? -3.436 -9.418 -1.524 1.00 95.12 85 VAL A CA 1
ATOM 639 C C . VAL A 1 85 ? -3.174 -8.230 -0.610 1.00 95.12 85 VAL A C 1
ATOM 641 O O . VAL A 1 85 ? -2.053 -7.739 -0.545 1.00 95.12 85 VAL A O 1
ATOM 644 N N . TYR A 1 86 ? -4.182 -7.797 0.137 1.00 96.06 86 TYR A N 1
ATOM 645 C CA . TYR A 1 86 ? -4.054 -6.759 1.157 1.00 96.06 86 TYR A CA 1
ATOM 646 C C . TYR A 1 86 ? -4.466 -7.308 2.516 1.00 96.06 86 TYR A C 1
ATOM 648 O O . TYR A 1 86 ? -5.394 -8.114 2.610 1.00 96.06 86 TYR A O 1
ATOM 656 N N . ARG A 1 87 ? -3.802 -6.845 3.577 1.00 95.56 87 ARG A N 1
ATOM 657 C CA . ARG A 1 87 ? -4.219 -7.068 4.967 1.00 95.56 87 ARG A CA 1
ATOM 658 C C . ARG A 1 87 ? -4.278 -5.751 5.725 1.00 95.56 87 ARG A C 1
ATOM 660 O O . ARG A 1 87 ? -3.541 -4.811 5.415 1.00 95.56 87 ARG A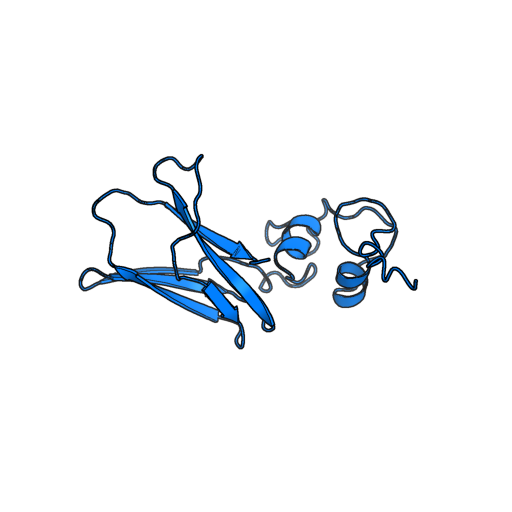 O 1
ATOM 667 N N . LEU A 1 88 ? -5.126 -5.717 6.744 1.00 96.12 88 LEU A N 1
ATOM 668 C CA . LEU A 1 88 ? -5.155 -4.626 7.705 1.00 96.12 88 LEU A CA 1
ATOM 669 C C . LEU A 1 88 ? -4.221 -4.937 8.876 1.00 96.12 88 LEU A C 1
ATOM 671 O O . LEU A 1 88 ? -4.265 -6.030 9.441 1.00 96.12 88 LEU A O 1
ATOM 675 N N . GLU A 1 89 ? -3.406 -3.966 9.267 1.00 96.75 89 GLU A N 1
ATOM 676 C CA . GLU A 1 89 ? -2.641 -4.009 10.510 1.00 96.75 89 GLU A CA 1
ATOM 677 C C . GLU A 1 89 ? -3.097 -2.897 11.450 1.00 96.75 89 GLU A C 1
ATOM 679 O O . GLU A 1 89 ? -3.480 -1.809 11.010 1.00 96.75 89 GLU A O 1
ATOM 684 N N . ALA A 1 90 ? -3.049 -3.182 12.748 1.00 96.31 90 ALA A N 1
ATOM 685 C CA . ALA A 1 90 ? -3.432 -2.266 13.808 1.00 96.31 90 ALA A CA 1
ATOM 686 C C . ALA A 1 90 ? -2.271 -2.021 14.776 1.00 96.31 90 ALA A C 1
ATOM 688 O O . ALA A 1 90 ? -1.418 -2.887 14.981 1.00 96.31 90 ALA A O 1
ATOM 689 N N . SER A 1 91 ? -2.265 -0.839 15.384 1.00 97.44 91 SER A N 1
ATOM 690 C CA . SER A 1 91 ? -1.323 -0.445 16.428 1.00 97.44 91 SER A CA 1
ATOM 691 C C . SER A 1 91 ? -2.000 0.475 17.437 1.00 97.44 91 SER A C 1
ATOM 693 O O . SER A 1 91 ? -2.884 1.249 17.082 1.00 97.44 91 SER A O 1
ATOM 695 N N . THR A 1 92 ? -1.557 0.443 18.690 1.00 96.88 92 THR A N 1
ATOM 696 C CA . THR A 1 92 ? -1.977 1.397 19.733 1.00 96.88 92 THR A CA 1
ATOM 697 C C . THR A 1 92 ? -0.922 2.470 20.010 1.00 96.88 92 THR A C 1
ATOM 699 O O . THR A 1 92 ? -1.193 3.430 20.726 1.00 96.88 92 THR A O 1
ATOM 702 N N . ASN A 1 93 ? 0.284 2.338 19.446 1.00 95.50 93 ASN A N 1
ATOM 703 C CA . ASN A 1 93 ? 1.424 3.212 19.745 1.00 95.50 93 ASN A CA 1
ATOM 704 C C . ASN A 1 93 ? 2.231 3.651 18.511 1.00 95.50 93 ASN A C 1
ATOM 706 O O . ASN A 1 93 ? 3.266 4.290 18.679 1.00 95.50 93 ASN A O 1
ATOM 710 N N . LEU A 1 94 ? 1.775 3.314 17.296 1.00 95.62 94 LEU A N 1
ATOM 711 C CA . LEU A 1 94 ? 2.439 3.568 16.005 1.00 95.62 94 LEU A CA 1
ATOM 712 C C . LEU A 1 94 ? 3.783 2.846 15.800 1.00 95.62 94 LEU A C 1
ATOM 714 O O . LEU A 1 94 ? 4.412 3.018 14.754 1.00 95.62 94 LEU A O 1
ATOM 718 N N . ILE A 1 95 ? 4.212 2.021 16.754 1.00 96.12 95 ILE A N 1
ATOM 719 C CA . ILE A 1 95 ? 5.496 1.311 16.732 1.00 96.12 95 ILE A CA 1
ATOM 720 C C . ILE A 1 95 ? 5.251 -0.181 16.528 1.00 96.12 95 ILE A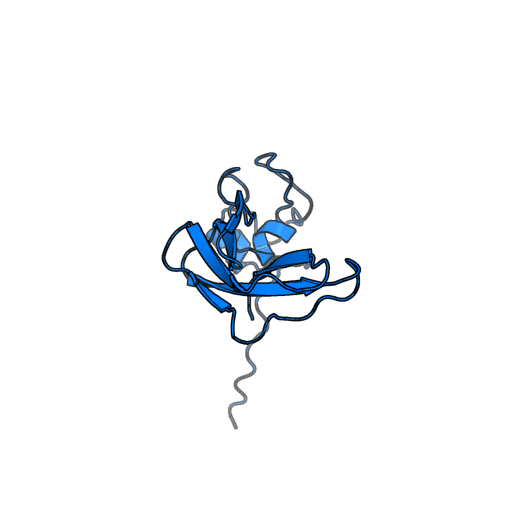 C 1
ATOM 722 O O . ILE A 1 95 ? 5.787 -0.779 15.597 1.00 96.12 95 ILE A O 1
ATOM 726 N N . ASP A 1 96 ? 4.405 -0.762 17.373 1.00 96.25 96 ASP A N 1
ATOM 727 C CA . ASP A 1 96 ? 4.074 -2.177 17.353 1.00 96.25 96 ASP A CA 1
ATOM 728 C C . ASP A 1 96 ? 2.828 -2.382 16.498 1.00 96.25 96 ASP A C 1
ATOM 730 O O . ASP A 1 96 ? 1.740 -1.916 16.844 1.00 96.25 96 ASP A O 1
ATOM 734 N N . TRP A 1 97 ? 2.998 -3.063 15.369 1.00 97.00 97 TRP A N 1
ATOM 735 C CA . TRP A 1 97 ? 1.935 -3.345 14.411 1.00 97.00 97 TRP A CA 1
ATOM 736 C C . TRP A 1 97 ? 1.657 -4.843 14.378 1.00 97.00 97 TRP A C 1
ATOM 738 O O . TRP A 1 97 ? 2.585 -5.641 14.240 1.00 97.00 97 TRP A O 1
ATOM 748 N N . SER A 1 98 ? 0.386 -5.229 14.469 1.00 95.69 98 SER A N 1
ATOM 749 C CA . SER A 1 98 ? -0.038 -6.618 14.298 1.00 95.69 98 SER A CA 1
ATOM 750 C C . SER A 1 98 ? -1.165 -6.728 13.271 1.00 95.69 98 SER A C 1
ATOM 752 O O . SER A 1 98 ? -1.989 -5.814 13.175 1.00 95.69 98 SER A O 1
ATOM 754 N N . PRO A 1 99 ? -1.249 -7.842 12.522 1.00 95.06 99 PRO A N 1
ATOM 755 C CA . PRO A 1 99 ? -2.393 -8.114 11.660 1.00 95.06 99 PRO A CA 1
ATOM 756 C C . PRO A 1 99 ? -3.711 -8.084 12.438 1.00 95.06 99 PRO A C 1
ATOM 758 O O . PRO A 1 99 ? -3.774 -8.527 13.586 1.00 95.06 99 PRO A O 1
ATOM 761 N N . VAL A 1 100 ? -4.764 -7.574 11.803 1.00 94.56 100 VAL A N 1
ATOM 762 C CA . VAL A 1 100 ? -6.138 -7.721 12.289 1.00 94.56 100 VAL A CA 1
ATOM 763 C C . VAL A 1 100 ? -6.671 -9.060 11.783 1.00 94.56 100 VAL A C 1
ATOM 765 O O . VAL A 1 100 ? -6.791 -9.276 10.575 1.00 94.56 100 VAL A O 1
ATOM 768 N N . ASP A 1 101 ? -6.968 -9.972 12.708 1.00 90.06 101 ASP A N 1
ATOM 769 C CA . ASP A 1 101 ? -7.379 -11.339 12.382 1.00 90.06 101 ASP A CA 1
ATOM 770 C C . ASP A 1 101 ? -8.588 -11.374 11.438 1.00 90.06 101 ASP A C 1
ATOM 772 O O . ASP A 1 101 ? -9.623 -10.754 11.683 1.00 90.06 101 ASP A O 1
ATOM 776 N N . GLY A 1 102 ? -8.455 -12.136 10.349 1.00 86.25 102 GLY A N 1
ATOM 777 C CA . GLY A 1 102 ? -9.517 -12.330 9.359 1.00 86.25 102 GLY A CA 1
ATOM 778 C C . GLY A 1 102 ? -9.776 -11.137 8.433 1.00 86.25 102 GLY A C 1
ATOM 779 O O . GLY A 1 102 ? -10.708 -11.204 7.635 1.00 86.25 102 GLY A O 1
ATOM 780 N N . VAL A 1 103 ? -8.970 -10.072 8.500 1.00 89.69 103 VAL A N 1
ATOM 781 C CA . VAL A 1 103 ? -9.123 -8.878 7.656 1.00 89.69 103 VAL A CA 1
ATOM 782 C C . VAL A 1 103 ? -8.044 -8.858 6.573 1.00 89.69 103 VAL A C 1
ATOM 784 O O . VAL A 1 103 ? -7.043 -8.141 6.647 1.00 89.69 103 VAL A O 1
ATOM 787 N N . SER A 1 104 ? -8.257 -9.688 5.553 1.00 92.25 104 SER A N 1
ATOM 788 C CA . SER A 1 104 ? -7.459 -9.721 4.329 1.00 92.25 104 SER A CA 1
ATOM 789 C C . SER A 1 104 ? -8.325 -9.990 3.101 1.00 92.25 104 SER A C 1
ATOM 791 O O . SER A 1 104 ? -9.437 -10.512 3.204 1.00 92.25 104 SER A O 1
ATOM 793 N N . LEU A 1 105 ? -7.822 -9.619 1.927 1.00 93.50 105 LEU A N 1
ATOM 794 C CA . LEU A 1 105 ? -8.490 -9.864 0.651 1.00 93.50 105 LEU A CA 1
ATOM 795 C C . LEU A 1 105 ? -7.497 -10.017 -0.491 1.00 93.50 105 LEU A C 1
ATOM 797 O O . LEU A 1 105 ? -6.389 -9.505 -0.409 1.00 93.50 105 LEU A O 1
ATOM 801 N N . THR A 1 106 ? -7.940 -10.617 -1.589 1.00 95.12 106 THR A N 1
ATOM 802 C CA . THR A 1 106 ? -7.314 -10.452 -2.905 1.00 95.12 106 THR A CA 1
ATOM 803 C C . THR A 1 106 ? -8.140 -9.448 -3.697 1.00 95.12 106 THR A C 1
ATOM 805 O O . THR A 1 106 ? -9.338 -9.659 -3.899 1.00 95.12 106 THR A O 1
ATOM 808 N N . ALA A 1 107 ? -7.526 -8.349 -4.128 1.00 94.06 107 ALA A N 1
ATOM 809 C CA . ALA A 1 107 ? -8.245 -7.287 -4.817 1.00 94.06 107 ALA A CA 1
ATOM 810 C C . ALA A 1 107 ? -8.628 -7.718 -6.234 1.00 94.06 107 ALA A C 1
ATOM 812 O O . ALA A 1 107 ? -7.864 -8.377 -6.936 1.00 94.06 107 ALA A O 1
ATOM 813 N N . VAL A 1 108 ? -9.821 -7.326 -6.670 1.00 94.31 108 VAL A N 1
ATOM 814 C CA . VAL A 1 108 ? -10.328 -7.562 -8.038 1.00 94.31 108 VAL A CA 1
ATOM 815 C C . VAL A 1 108 ? -10.782 -6.270 -8.723 1.00 94.31 108 VAL A C 1
ATOM 817 O O . VAL A 1 108 ? -11.176 -6.280 -9.886 1.00 94.31 108 VAL A O 1
ATOM 820 N N . THR A 1 109 ? -10.728 -5.159 -7.996 1.00 93.31 109 THR A N 1
ATOM 821 C CA . THR A 1 109 ? -11.067 -3.798 -8.422 1.00 93.31 109 THR A CA 1
ATOM 822 C C . THR A 1 109 ? -9.934 -2.860 -8.004 1.00 93.31 109 THR A C 1
ATOM 824 O O . THR A 1 109 ? -8.945 -3.313 -7.439 1.00 93.31 109 THR A O 1
ATOM 827 N N . THR A 1 110 ? -10.064 -1.565 -8.295 1.00 93.25 110 THR A N 1
ATOM 828 C CA . THR A 1 110 ? -9.073 -0.531 -7.943 1.00 93.25 110 THR A CA 1
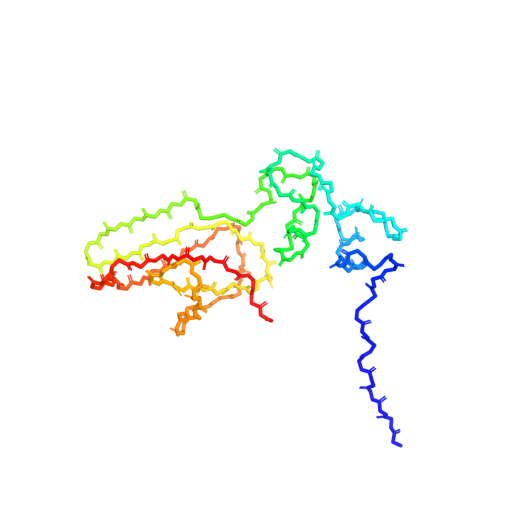ATOM 829 C C . THR A 1 110 ? -9.331 0.136 -6.593 1.00 93.25 110 THR A C 1
ATOM 831 O O . THR A 1 110 ? -8.528 0.935 -6.123 1.00 93.25 110 THR A O 1
ATOM 834 N N . ASN A 1 111 ? -10.454 -0.178 -5.948 1.00 94.94 111 ASN A N 1
ATOM 835 C CA . ASN A 1 111 ? -10.854 0.353 -4.649 1.00 94.94 111 ASN A CA 1
ATOM 836 C C . ASN A 1 111 ? -11.573 -0.732 -3.860 1.00 94.94 111 ASN A C 1
ATOM 838 O O . ASN A 1 111 ? -12.342 -1.497 -4.453 1.00 94.94 111 ASN A O 1
ATOM 842 N N . TRP A 1 112 ? -11.346 -0.759 -2.551 1.00 96.50 112 TRP A N 1
ATOM 843 C CA . TRP A 1 112 ? -12.003 -1.663 -1.613 1.00 96.50 112 TRP A CA 1
ATOM 844 C C . TRP A 1 112 ? -12.182 -0.999 -0.249 1.00 96.50 112 TRP A C 1
ATOM 846 O O . TRP A 1 112 ? -11.547 0.016 0.045 1.00 96.50 112 TRP A O 1
ATOM 856 N N . SER A 1 113 ? -13.031 -1.614 0.571 1.00 95.88 113 SER A N 1
ATOM 857 C CA . SER A 1 113 ? -13.363 -1.141 1.913 1.00 95.88 113 SER A CA 1
ATOM 858 C C . SER A 1 113 ? -13.180 -2.269 2.920 1.00 95.88 113 SER A C 1
ATOM 860 O O . SER A 1 113 ? -13.693 -3.374 2.720 1.00 95.88 113 SER A O 1
ATOM 862 N N . PHE A 1 114 ? -12.483 -1.994 4.021 1.00 95.94 114 PHE A N 1
ATOM 863 C CA . PHE A 1 114 ? -12.557 -2.834 5.213 1.00 95.94 114 PHE A CA 1
ATOM 864 C C . PHE A 1 114 ? -13.583 -2.261 6.183 1.00 95.94 114 PHE A C 1
ATOM 866 O O . PHE A 1 114 ? -13.460 -1.110 6.589 1.00 95.94 114 PHE A O 1
ATOM 873 N N . SER A 1 115 ? -14.537 -3.090 6.603 1.00 95.12 115 SER A N 1
ATOM 874 C CA . SER A 1 115 ? -15.542 -2.730 7.605 1.00 95.12 115 SER A CA 1
ATOM 875 C C . SER A 1 115 ? -15.340 -3.564 8.864 1.00 95.12 115 SER A C 1
ATOM 877 O O . SER A 1 115 ? -15.417 -4.794 8.823 1.00 95.12 115 SER A O 1
ATOM 879 N N . LEU A 1 116 ? -15.095 -2.905 9.994 1.00 94.94 116 LEU A N 1
ATOM 880 C CA . LEU A 1 116 ? -14.785 -3.550 11.270 1.00 94.94 116 LEU A CA 1
ATOM 881 C C . LEU A 1 116 ? -15.498 -2.860 12.442 1.00 94.94 116 LEU A C 1
ATOM 883 O O . LEU A 1 116 ? -15.794 -1.668 12.361 1.00 94.94 116 LEU A O 1
ATOM 887 N N . PRO A 1 117 ? -15.774 -3.566 13.553 1.00 95.31 117 PRO A N 1
ATOM 888 C CA . PRO A 1 117 ? -16.269 -2.925 14.765 1.00 95.31 117 PRO A CA 1
ATOM 889 C C . PRO A 1 117 ? -15.290 -1.857 15.259 1.00 95.31 117 PRO A C 1
ATOM 891 O O . PRO A 1 117 ? -14.080 -2.087 15.302 1.00 95.31 117 PRO A O 1
ATOM 894 N N . LYS A 1 118 ? -15.811 -0.701 15.676 1.00 94.25 118 LYS A N 1
ATOM 895 C CA . LYS A 1 118 ? -15.012 0.370 16.274 1.00 94.25 118 LYS A CA 1
ATOM 896 C C . LYS A 1 118 ? -14.347 -0.150 17.560 1.00 94.25 118 LYS A C 1
ATOM 898 O O . LYS A 1 118 ? -15.069 -0.564 18.472 1.00 94.25 118 LYS A O 1
ATOM 903 N N . PRO A 1 119 ? -13.008 -0.093 17.673 1.00 92.31 119 PRO A N 1
ATOM 904 C CA . PRO A 1 119 ? -12.318 -0.472 18.900 1.00 92.31 119 PRO A CA 1
ATOM 905 C C . PRO A 1 119 ? -12.691 0.435 20.080 1.00 92.31 119 PRO A C 1
ATOM 907 O O . PRO A 1 119 ? -13.074 1.593 19.896 1.00 92.31 119 PRO A O 1
ATOM 910 N N . ALA A 1 120 ? -12.571 -0.102 21.296 1.00 90.06 120 ALA A N 1
ATOM 911 C CA . ALA A 1 120 ? -12.805 0.652 22.529 1.00 90.06 120 ALA A CA 1
ATOM 912 C C . ALA A 1 120 ? -11.677 1.653 22.832 1.00 90.06 120 ALA A C 1
ATOM 914 O O . ALA A 1 120 ? -11.947 2.728 23.359 1.00 90.06 120 ALA A O 1
ATOM 915 N N . GLU A 1 121 ? -10.444 1.297 22.475 1.00 91.81 121 GLU A N 1
ATOM 916 C CA . GLU A 1 121 ? -9.248 2.124 22.640 1.00 91.81 121 GLU A CA 1
ATOM 917 C C . GLU A 1 121 ? -8.875 2.808 21.321 1.00 91.81 121 GLU A C 1
ATOM 919 O O . GLU A 1 121 ? -9.193 2.313 20.232 1.00 91.81 121 GLU A O 1
ATOM 924 N N . ASP A 1 122 ? -8.143 3.917 21.411 1.00 91.19 122 ASP A N 1
ATOM 925 C CA . ASP A 1 122 ? -7.583 4.571 20.231 1.00 91.19 122 ASP A CA 1
ATOM 926 C C . ASP A 1 122 ? -6.652 3.602 19.488 1.00 91.19 122 ASP A C 1
ATOM 928 O O . ASP A 1 122 ? -5.706 3.043 20.046 1.00 91.19 122 ASP A O 1
ATOM 932 N N . THR A 1 123 ? -6.962 3.376 18.213 1.00 94.50 123 THR A N 1
ATOM 9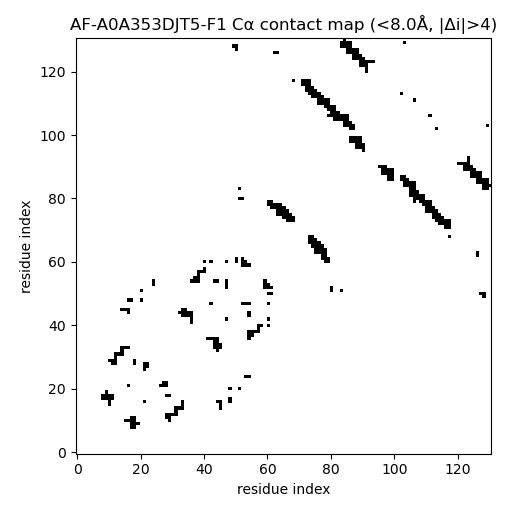33 C CA . THR A 1 123 ? -6.288 2.396 17.361 1.00 94.50 123 THR A CA 1
ATOM 934 C C . THR A 1 123 ? -5.893 3.066 16.055 1.00 94.50 123 THR A C 1
ATOM 936 O O . THR A 1 123 ? -6.709 3.719 15.405 1.00 94.50 123 THR A O 1
ATOM 939 N N . TYR A 1 124 ? -4.638 2.889 15.668 1.00 95.88 124 TYR A N 1
ATOM 940 C CA . TYR A 1 124 ? -4.103 3.281 14.376 1.00 95.88 124 TYR A CA 1
ATOM 941 C C . TYR A 1 124 ? -4.164 2.095 13.428 1.00 95.88 124 TYR A C 1
ATOM 943 O O . TYR A 1 124 ? -3.929 0.958 13.838 1.00 95.88 124 TYR A O 1
ATOM 951 N N . TRP A 1 125 ? -4.425 2.369 12.155 1.00 95.88 125 TRP A N 1
ATOM 952 C CA . TRP A 1 125 ? -4.476 1.353 11.114 1.00 95.88 125 TRP A CA 1
ATOM 953 C C . TRP A 1 125 ? -3.530 1.679 9.973 1.00 95.88 125 TRP A C 1
ATOM 955 O O . TRP A 1 125 ? -3.328 2.845 9.631 1.00 95.88 125 TRP A O 1
ATOM 965 N N . ARG A 1 126 ? -3.002 0.629 9.351 1.00 95.81 126 ARG A N 1
ATOM 966 C CA . ARG A 1 126 ? -2.341 0.707 8.052 1.00 95.81 126 ARG A CA 1
ATOM 967 C C . ARG A 1 126 ? -2.767 -0.467 7.188 1.00 95.81 126 ARG A C 1
ATOM 969 O O . ARG A 1 126 ? -2.977 -1.572 7.688 1.00 95.81 126 ARG A O 1
ATOM 976 N N . VAL A 1 127 ? -2.874 -0.216 5.892 1.00 96.00 127 VAL A N 1
ATOM 977 C CA . VAL A 1 127 ? -3.057 -1.263 4.890 1.00 96.00 127 VAL A CA 1
ATOM 978 C C . VAL A 1 127 ? -1.688 -1.612 4.332 1.00 96.00 127 VAL A C 1
ATOM 980 O O . VAL A 1 127 ? -0.894 -0.723 4.035 1.00 96.00 127 VAL A O 1
ATOM 983 N N . VAL A 1 128 ? -1.413 -2.904 4.206 1.00 95.06 128 VAL A N 1
ATOM 984 C CA . VAL A 1 128 ? -0.153 -3.418 3.663 1.00 95.06 128 VAL A CA 1
ATOM 985 C C . VAL A 1 128 ? -0.440 -4.548 2.684 1.00 95.06 128 VAL A C 1
ATOM 987 O O . VAL A 1 128 ? -1.458 -5.240 2.801 1.00 95.06 128 VAL A O 1
ATOM 990 N N . THR A 1 129 ? 0.461 -4.750 1.728 1.00 92.94 129 THR A N 1
ATOM 991 C CA . THR A 1 129 ? 0.416 -5.910 0.838 1.00 92.94 129 THR A CA 1
ATOM 992 C C . THR A 1 129 ? 0.688 -7.192 1.629 1.00 92.94 129 THR A C 1
ATOM 994 O O . THR A 1 129 ? 1.527 -7.237 2.534 1.00 92.94 129 THR A O 1
ATOM 997 N N . GLY A 1 130 ? -0.129 -8.213 1.376 1.00 80.00 130 GLY A N 1
ATOM 998 C CA . GLY A 1 130 ? -0.029 -9.549 1.954 1.00 80.00 130 GLY A CA 1
ATOM 999 C C . GLY A 1 130 ? 1.135 -10.352 1.362 1.00 80.00 130 GLY A C 1
ATOM 1000 O O . GLY A 1 130 ? 1.629 -9.981 0.299 1.00 80.00 130 GLY A O 1
ATOM 1001 N N . PRO A 1 131 ? 1.581 -11.417 2.053 1.00 60.19 131 PRO A N 1
ATOM 1002 C CA . PRO A 1 131 ? 2.506 -12.393 1.479 1.00 60.19 131 PRO A CA 1
ATOM 1003 C C . PRO A 1 131 ? 1.896 -13.149 0.290 1.00 60.19 131 PRO A C 1
ATOM 1005 O O . PRO A 1 131 ? 0.645 -13.201 0.191 1.00 60.19 131 PRO A O 1
#

Nearest PDB structures (foldseek):
  2yn3-assembly1_C  TM=6.843E-01  e=1.639E-02  Salmonella enterica subsp. enterica serovar Typhimurium str. LT2
  2yn3-assembly3_D  TM=6.798E-01  e=1.985E-02  Salmonella enterica subsp. enterica serovar Typhimurium str. LT2
  5z06-assembly1_A  TM=6.374E-01  e=2.255E-02  Parabacteroides distasonis ATCC 8503
  8pb1-assembly1_C  TM=6.693E-01  e=1.346E-01  Mus musculus
  6i56-assembly1_A  TM=4.957E-01  e=2.104E-01  Bacillus subtilis subsp. subtilis str. 168

Sequence (131 aa):
VVVLESEAPADSDNDGMLDSYERAFGLIVGIDDSALDPDQDGHSNLQESWAYTGPFDPNSRLRITEITISNGMVDLDFTTVAGIVYRLEASTNLIDWSPVDGVSLTAVTTNWSFSLPKPAEDTYWRVVTGP